Protein AF-A0A2A7MJE8-F1 (afdb_monomer_lite)

Organism: NCBI:txid137838

Secondary structure (DSSP, 8-state):
-EEEEEEE-TTS--EEEEEEEHHHHHHHHHHTTT-SSEEEEES---HHHHHHHHTTSS-EEE-SSHHHHHS--

Radius of gyration: 11.24 Å; chains: 1; bounding box: 27×22×24 Å

pLDDT: mean 80.18, std 8.05, range [60.34, 90.25]

Structure (mmCIF, N/CA/C/O backbone):
data_AF-A0A2A7MJE8-F1
#
_entry.id   AF-A0A2A7MJE8-F1
#
loop_
_atom_site.group_PDB
_atom_site.id
_a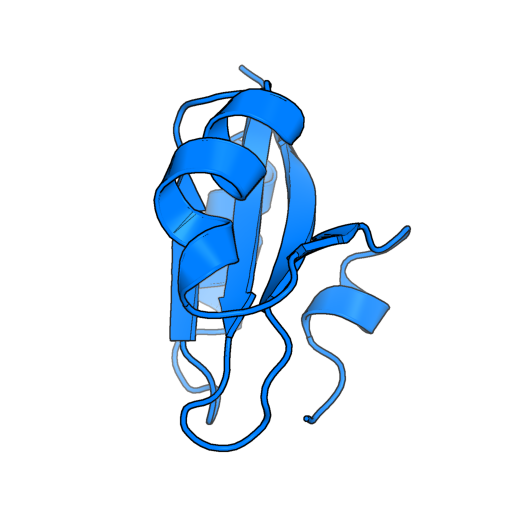tom_site.type_symbol
_atom_site.label_atom_id
_atom_site.label_alt_id
_atom_site.label_comp_id
_atom_site.label_asym_id
_atom_site.label_entity_id
_atom_site.label_seq_id
_atom_site.pdbx_PDB_ins_code
_atom_site.Cartn_x
_atom_site.Cartn_y
_atom_site.Cartn_z
_atom_site.occupancy
_atom_site.B_iso_or_equiv
_atom_site.auth_seq_id
_atom_site.auth_comp_id
_atom_site.auth_asym_id
_atom_site.auth_atom_id
_atom_site.pdbx_PDB_model_num
ATOM 1 N N . MET A 1 1 ? 4.700 10.783 11.409 1.00 70.81 1 MET A N 1
ATOM 2 C CA . MET A 1 1 ? 5.856 10.001 10.907 1.00 70.81 1 MET A CA 1
ATOM 3 C C . MET A 1 1 ? 5.373 9.372 9.628 1.00 70.81 1 MET A C 1
ATOM 5 O O . MET A 1 1 ? 4.413 8.605 9.673 1.00 70.81 1 MET A O 1
ATOM 9 N N . THR A 1 2 ? 5.956 9.784 8.514 1.00 79.06 2 THR A N 1
ATOM 10 C CA . THR A 1 2 ? 5.560 9.325 7.189 1.00 79.06 2 THR A CA 1
ATOM 11 C C . THR A 1 2 ? 6.115 7.930 6.928 1.00 79.06 2 THR A C 1
ATOM 13 O O . THR A 1 2 ? 7.201 7.569 7.387 1.00 79.06 2 THR A O 1
ATOM 16 N N . MET A 1 3 ? 5.318 7.114 6.254 1.00 85.00 3 MET A N 1
ATOM 17 C CA . MET A 1 3 ? 5.611 5.730 5.909 1.00 85.00 3 MET A CA 1
ATOM 18 C C . MET A 1 3 ? 5.151 5.474 4.481 1.00 85.00 3 MET A C 1
ATOM 20 O O . MET A 1 3 ? 4.199 6.086 3.996 1.00 85.00 3 MET A O 1
ATOM 24 N N . LEU A 1 4 ? 5.807 4.532 3.817 1.00 85.44 4 LEU A N 1
ATOM 25 C CA . LEU A 1 4 ? 5.385 4.076 2.502 1.00 85.44 4 LEU A CA 1
ATOM 26 C C . LEU A 1 4 ? 4.438 2.889 2.674 1.00 85.44 4 LEU A C 1
ATOM 28 O O . LEU A 1 4 ? 4.809 1.863 3.243 1.00 85.44 4 LEU A O 1
ATOM 32 N N . LEU A 1 5 ? 3.212 3.022 2.181 1.00 88.50 5 LEU A N 1
ATOM 33 C CA . LEU A 1 5 ? 2.264 1.924 2.063 1.00 88.50 5 LEU A CA 1
ATOM 34 C C . LEU A 1 5 ? 2.373 1.358 0.648 1.00 88.50 5 LEU A C 1
ATOM 36 O O . LEU A 1 5 ? 2.271 2.106 -0.325 1.00 88.50 5 LEU A O 1
ATOM 40 N N . TYR A 1 6 ? 2.574 0.049 0.529 1.00 88.00 6 TYR A N 1
ATOM 41 C CA . TYR A 1 6 ? 2.638 -0.631 -0.758 1.00 88.00 6 TYR A CA 1
ATOM 42 C C . TYR A 1 6 ? 1.505 -1.636 -0.929 1.00 88.00 6 TYR A C 1
ATOM 44 O O . TYR A 1 6 ? 1.097 -2.303 0.023 1.00 88.00 6 TYR A O 1
ATOM 52 N N . ALA A 1 7 ? 1.047 -1.764 -2.170 1.00 88.50 7 ALA A N 1
ATOM 53 C CA . ALA A 1 7 ? 0.146 -2.800 -2.640 1.00 88.50 7 ALA A CA 1
ATOM 54 C C . ALA A 1 7 ? 0.844 -3.606 -3.743 1.00 88.50 7 ALA A C 1
ATOM 56 O O . ALA A 1 7 ? 1.428 -3.040 -4.671 1.00 88.50 7 ALA A O 1
ATOM 57 N N . ARG A 1 8 ? 0.791 -4.935 -3.647 1.00 83.88 8 ARG A N 1
ATOM 58 C CA . ARG A 1 8 ? 1.398 -5.852 -4.619 1.00 83.88 8 ARG A CA 1
ATOM 59 C C . ARG A 1 8 ? 0.524 -7.081 -4.812 1.00 83.88 8 ARG A C 1
ATOM 61 O O . ARG A 1 8 ? 0.141 -7.719 -3.837 1.00 83.88 8 ARG A O 1
ATOM 68 N N . LYS A 1 9 ? 0.304 -7.503 -6.055 1.00 82.50 9 LYS A N 1
ATOM 69 C CA . LYS A 1 9 ? -0.291 -8.813 -6.362 1.00 82.50 9 LYS A CA 1
ATOM 70 C C . LYS A 1 9 ? 0.747 -9.717 -7.021 1.00 82.50 9 LYS A C 1
ATOM 72 O O . LYS A 1 9 ? 1.475 -9.300 -7.922 1.00 82.50 9 LYS A O 1
ATOM 77 N N . ARG A 1 10 ? 0.861 -10.960 -6.542 1.00 73.38 10 ARG A N 1
ATOM 78 C CA . ARG A 1 10 ? 1.766 -11.953 -7.145 1.00 73.38 10 ARG A CA 1
ATOM 79 C C . ARG A 1 10 ? 1.326 -12.215 -8.590 1.00 73.38 10 ARG A C 1
ATOM 81 O O . ARG A 1 10 ? 0.145 -12.420 -8.836 1.00 73.38 10 ARG A O 1
ATOM 88 N N . GLY A 1 11 ? 2.279 -12.193 -9.521 1.00 71.56 11 GLY A N 1
ATOM 89 C CA . GLY A 1 11 ? 2.040 -12.453 -10.947 1.00 71.56 11 GLY A CA 1
ATOM 90 C C . GLY A 1 11 ? 1.732 -11.227 -11.818 1.00 71.56 11 GLY A C 1
ATOM 91 O O . GLY A 1 11 ? 1.779 -11.362 -13.032 1.00 71.56 11 GLY A O 1
ATOM 92 N N . LEU A 1 12 ? 1.484 -10.039 -11.243 1.00 68.69 12 LEU A N 1
ATOM 93 C CA . LEU A 1 12 ? 1.080 -8.835 -12.002 1.00 68.69 12 LEU A CA 1
ATOM 94 C C . LEU A 1 12 ? 2.176 -7.768 -12.164 1.00 68.69 12 LEU A C 1
ATOM 96 O O . LEU A 1 12 ? 1.919 -6.679 -12.658 1.00 68.69 12 LEU A O 1
ATOM 100 N N . GLY A 1 13 ? 3.418 -8.094 -11.802 1.00 68.75 13 GLY A N 1
ATOM 101 C CA . GLY A 1 13 ? 4.614 -7.339 -12.196 1.00 68.75 13 GLY A CA 1
ATOM 102 C C . GLY A 1 13 ? 4.808 -5.951 -11.572 1.00 68.75 13 GLY A C 1
ATOM 103 O O . GLY A 1 13 ? 5.946 -5.513 -11.504 1.00 68.75 13 GLY A O 1
ATOM 104 N N . GLU A 1 14 ? 3.780 -5.269 -11.064 1.00 78.75 14 GLU A N 1
ATOM 105 C CA . GLU A 1 14 ? 3.913 -3.929 -10.472 1.00 78.75 14 GLU A CA 1
ATOM 106 C C . GLU A 1 14 ? 3.671 -3.912 -8.953 1.00 78.75 14 GLU A C 1
ATOM 108 O O . GLU A 1 14 ? 2.808 -4.614 -8.418 1.00 78.75 14 GLU A O 1
ATOM 113 N N . THR A 1 15 ? 4.443 -3.083 -8.246 1.00 85.88 15 THR A N 1
ATOM 114 C CA . THR A 1 15 ? 4.210 -2.745 -6.834 1.00 85.88 15 THR A CA 1
ATOM 115 C C . THR A 1 15 ? 3.803 -1.283 -6.753 1.00 85.88 15 THR A C 1
ATOM 117 O O . THR A 1 15 ? 4.604 -0.397 -7.045 1.00 85.88 15 THR A O 1
ATOM 120 N N . ARG A 1 16 ? 2.559 -1.006 -6.362 1.00 88.38 16 ARG A N 1
ATOM 121 C CA . ARG A 1 16 ? 2.064 0.367 -6.209 1.00 88.38 16 ARG A CA 1
ATOM 122 C C . ARG A 1 16 ? 2.421 0.879 -4.828 1.00 88.38 16 ARG A C 1
ATOM 124 O O . ARG A 1 16 ? 2.256 0.144 -3.858 1.00 88.38 16 ARG A O 1
ATOM 131 N N . VAL A 1 17 ? 2.901 2.115 -4.729 1.00 88.81 17 VAL A N 1
ATOM 132 C CA . VAL A 1 17 ? 3.332 2.705 -3.456 1.00 88.81 17 VAL A CA 1
ATOM 133 C C . VAL A 1 17 ? 2.828 4.125 -3.300 1.00 88.81 17 VAL A C 1
ATOM 135 O O . VAL A 1 17 ? 2.880 4.922 -4.234 1.00 88.81 17 VAL A O 1
ATOM 138 N N . ILE A 1 18 ? 2.388 4.442 -2.088 1.00 89.31 18 ILE A N 1
ATOM 139 C CA . ILE A 1 18 ? 1.990 5.780 -1.668 1.00 89.31 18 ILE A CA 1
ATOM 140 C C . ILE A 1 18 ? 2.698 6.143 -0.365 1.00 89.31 18 ILE A C 1
ATOM 142 O O . ILE A 1 18 ? 2.939 5.285 0.484 1.00 89.31 18 ILE A O 1
ATOM 146 N N . GLU A 1 19 ? 3.039 7.416 -0.211 1.00 89.19 19 GLU A N 1
ATOM 147 C CA . GLU A 1 19 ? 3.557 7.955 1.044 1.00 89.19 19 GLU A CA 1
ATOM 148 C C . GLU A 1 19 ? 2.402 8.547 1.847 1.00 89.19 19 GLU A C 1
ATOM 150 O O . GLU A 1 19 ? 1.637 9.353 1.323 1.00 89.19 19 GLU A O 1
ATOM 155 N N . LEU A 1 20 ? 2.256 8.112 3.096 1.00 87.75 20 LEU A N 1
ATOM 156 C CA . LEU A 1 20 ? 1.168 8.512 3.983 1.00 87.75 20 LEU A CA 1
ATOM 157 C C . LEU A 1 20 ? 1.668 8.632 5.420 1.00 87.75 20 LEU A C 1
ATOM 159 O O . LEU A 1 20 ? 2.707 8.079 5.791 1.00 87.75 20 LEU A O 1
ATOM 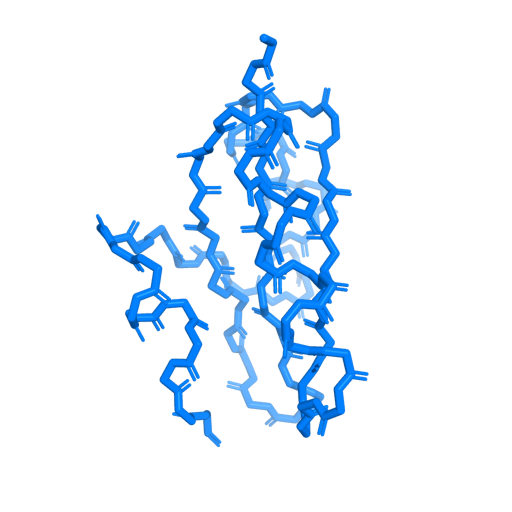163 N N . ASP A 1 21 ? 0.887 9.290 6.270 1.00 89.00 21 ASP A N 1
ATOM 164 C CA . ASP A 1 21 ? 1.096 9.207 7.709 1.00 89.00 21 ASP A CA 1
ATOM 165 C C . ASP A 1 21 ? 0.819 7.796 8.235 1.00 89.00 21 ASP A C 1
ATOM 167 O O . ASP A 1 21 ? -0.105 7.101 7.804 1.00 89.00 21 ASP A O 1
ATOM 171 N N . SER A 1 22 ? 1.586 7.387 9.246 1.00 84.81 22 SER A N 1
ATOM 172 C CA . SER A 1 22 ? 1.458 6.067 9.871 1.00 84.81 22 SER A CA 1
ATOM 173 C C . SER A 1 22 ? 0.031 5.745 10.335 1.00 84.81 22 SER A C 1
ATOM 175 O O . SER A 1 22 ? -0.433 4.615 10.184 1.00 84.81 22 SER A O 1
ATOM 177 N N . LYS A 1 23 ? -0.707 6.737 10.853 1.00 88.31 23 LYS A N 1
ATOM 178 C CA . LYS A 1 23 ? -2.112 6.571 11.264 1.00 88.31 23 LYS A CA 1
ATOM 179 C C . LYS A 1 23 ? -3.021 6.225 10.082 1.00 88.31 23 LYS A C 1
ATOM 181 O O . LYS A 1 23 ? -3.877 5.350 10.215 1.00 88.31 23 LYS A O 1
ATOM 186 N N . GLU A 1 24 ? -2.834 6.889 8.945 1.00 87.62 24 GLU A N 1
ATOM 187 C CA . GLU A 1 24 ? -3.617 6.631 7.736 1.00 87.62 24 GLU A CA 1
ATOM 188 C C . GLU A 1 24 ? -3.261 5.285 7.115 1.00 87.62 24 GLU A C 1
ATOM 190 O O . GLU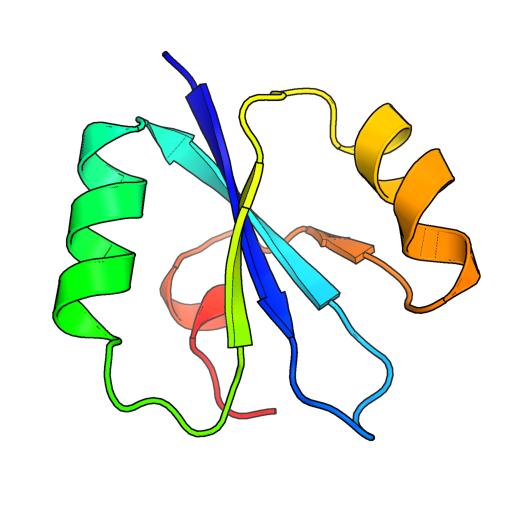 A 1 24 ? -4.157 4.499 6.811 1.00 87.62 24 GLU A O 1
ATOM 195 N N . ALA A 1 25 ? -1.970 4.962 7.025 1.00 86.56 25 ALA A N 1
ATOM 196 C CA . ALA A 1 25 ? -1.511 3.677 6.511 1.00 86.56 25 ALA A CA 1
ATOM 197 C C . ALA A 1 25 ? -2.106 2.500 7.307 1.00 86.56 25 ALA A C 1
ATOM 199 O O . ALA A 1 25 ? -2.655 1.561 6.725 1.00 86.56 25 ALA A O 1
ATOM 200 N N . ILE A 1 26 ? -2.104 2.586 8.644 1.00 87.62 26 ILE A N 1
ATOM 201 C CA . ILE A 1 26 ? -2.720 1.576 9.519 1.00 87.62 26 ILE A CA 1
ATOM 202 C C . ILE A 1 26 ? -4.233 1.489 9.288 1.00 87.62 26 ILE A C 1
ATOM 204 O O . ILE A 1 26 ? -4.786 0.386 9.252 1.00 87.62 26 ILE A O 1
ATOM 208 N N . LYS A 1 27 ? -4.920 2.629 9.146 1.00 90.25 27 LYS A N 1
ATOM 209 C CA . LYS A 1 27 ? -6.364 2.666 8.876 1.00 90.25 27 LYS A CA 1
ATOM 210 C C . LYS A 1 27 ? -6.688 1.948 7.565 1.00 90.25 27 LYS A C 1
ATOM 212 O O . LYS A 1 27 ? -7.555 1.075 7.562 1.00 90.25 27 LYS A O 1
ATOM 217 N N . ILE A 1 28 ? -5.949 2.244 6.497 1.00 88.19 28 ILE A N 1
ATOM 218 C CA . ILE A 1 28 ? -6.128 1.626 5.178 1.00 88.19 28 ILE A CA 1
ATOM 219 C C . ILE A 1 28 ? -5.866 0.122 5.248 1.00 88.19 28 ILE A C 1
ATOM 221 O O . ILE A 1 28 ? -6.691 -0.651 4.768 1.00 88.19 28 ILE A O 1
ATOM 225 N N . MET A 1 29 ? -4.788 -0.319 5.904 1.00 86.44 29 MET A N 1
ATOM 226 C CA . MET A 1 29 ? -4.509 -1.750 6.080 1.00 86.44 29 MET A CA 1
ATOM 227 C C . MET A 1 29 ? -5.618 -2.483 6.840 1.00 86.44 29 MET A C 1
ATOM 229 O O . MET A 1 29 ? -5.971 -3.607 6.488 1.00 86.44 29 MET A O 1
ATOM 233 N N . LYS A 1 30 ? -6.182 -1.863 7.884 1.00 87.06 30 LYS A N 1
ATOM 234 C CA . LYS A 1 30 ? -7.295 -2.451 8.645 1.00 87.06 30 LYS A CA 1
ATOM 235 C C . LYS A 1 30 ? -8.566 -2.555 7.806 1.00 87.06 30 LYS A C 1
ATOM 237 O O . LYS A 1 30 ? -9.253 -3.569 7.894 1.00 87.06 30 LYS A O 1
ATOM 242 N N . GLN A 1 31 ? -8.864 -1.534 7.006 1.00 87.31 31 GLN A N 1
ATOM 243 C CA . GLN A 1 31 ? -10.034 -1.508 6.124 1.00 87.31 31 GLN A CA 1
ATOM 244 C C . GLN A 1 31 ? -9.916 -2.511 4.969 1.00 87.31 31 GLN A C 1
ATOM 246 O O . GLN A 1 31 ? -10.909 -3.107 4.570 1.00 87.31 31 GLN A O 1
ATOM 251 N N . ASN A 1 32 ? -8.696 -2.758 4.493 1.00 84.38 32 ASN A N 1
ATOM 252 C CA . ASN A 1 32 ? -8.407 -3.567 3.308 1.00 84.38 32 ASN A CA 1
ATOM 253 C C . ASN A 1 32 ? -7.773 -4.925 3.661 1.00 84.38 32 ASN A C 1
ATOM 255 O O . ASN A 1 32 ? -6.980 -5.491 2.915 1.00 84.38 32 ASN A O 1
ATOM 259 N N . ARG A 1 33 ? -8.122 -5.479 4.829 1.00 74.38 33 ARG A N 1
ATOM 260 C CA . ARG A 1 33 ? -7.511 -6.709 5.366 1.00 74.38 33 ARG A CA 1
ATOM 261 C C . ARG A 1 33 ? -7.866 -7.984 4.582 1.00 74.38 33 ARG A C 1
ATOM 263 O O . ARG A 1 33 ? -7.223 -9.007 4.790 1.00 74.38 33 ARG A O 1
ATOM 270 N N . LYS A 1 34 ? -8.899 -7.936 3.732 1.00 77.81 34 LYS A N 1
ATOM 271 C CA . LYS A 1 34 ? -9.419 -9.063 2.930 1.00 77.81 34 LYS A CA 1
ATOM 272 C C . LY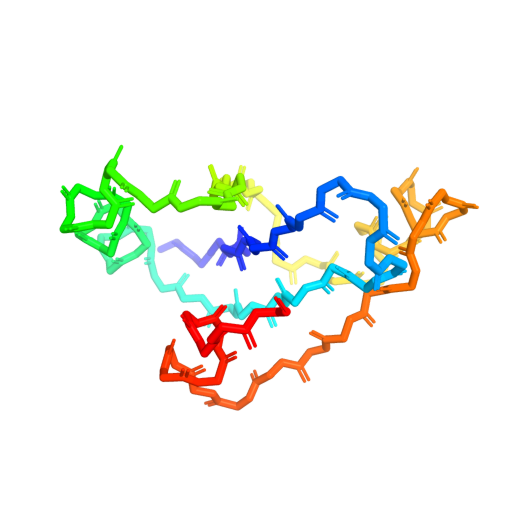S A 1 34 ? -9.214 -8.879 1.417 1.00 77.81 34 LYS A C 1
ATOM 274 O O . LYS A 1 34 ? -9.965 -9.445 0.635 1.00 77.81 34 LYS A O 1
ATOM 279 N N . CYS A 1 35 ? -8.257 -8.056 1.000 1.00 79.38 35 CYS A N 1
ATOM 280 C CA . CYS A 1 35 ? -7.994 -7.830 -0.420 1.00 79.38 35 CYS A CA 1
ATOM 281 C C . CYS A 1 35 ? -7.231 -8.998 -1.064 1.00 79.38 35 CYS A C 1
ATOM 283 O O . CYS A 1 35 ? -6.393 -9.627 -0.422 1.00 79.38 35 CYS A O 1
ATOM 285 N N . ASP A 1 36 ? -7.447 -9.220 -2.363 1.00 82.69 36 ASP A N 1
ATOM 286 C CA . ASP A 1 36 ? -6.732 -10.208 -3.195 1.00 82.69 36 ASP A CA 1
ATOM 287 C C . ASP A 1 36 ? -5.260 -9.853 -3.486 1.00 82.69 36 ASP A C 1
ATOM 289 O O . ASP A 1 36 ? -4.590 -10.484 -4.307 1.00 82.69 36 ASP A O 1
ATOM 293 N N . PHE A 1 37 ? -4.742 -8.809 -2.847 1.00 84.31 37 PHE A N 1
ATOM 294 C CA . PHE A 1 37 ? -3.380 -8.329 -3.005 1.00 84.31 37 PHE A CA 1
ATOM 295 C C . PHE A 1 37 ? -2.729 -8.117 -1.641 1.00 84.31 37 PHE A C 1
ATOM 297 O O . PHE A 1 37 ? -3.379 -7.880 -0.624 1.00 84.31 37 PHE A O 1
ATOM 304 N N . GLN A 1 38 ? -1.407 -8.203 -1.625 1.00 83.44 38 GLN A N 1
ATOM 305 C CA . GLN A 1 38 ? -0.596 -7.972 -0.448 1.00 83.44 38 GLN A CA 1
ATOM 306 C C . GLN A 1 38 ? -0.505 -6.472 -0.173 1.00 83.44 38 GLN A C 1
ATOM 308 O O . GLN A 1 38 ? -0.048 -5.709 -1.023 1.00 83.44 38 GLN A O 1
ATOM 313 N N . LEU A 1 39 ? -0.899 -6.074 1.034 1.00 87.44 39 LEU A N 1
ATOM 314 C CA . LEU A 1 39 ? -0.678 -4.738 1.577 1.00 87.44 39 LEU A CA 1
ATOM 315 C C . LEU A 1 39 ? 0.396 -4.794 2.659 1.00 87.44 39 LEU A C 1
ATOM 317 O O . LEU A 1 39 ? 0.348 -5.651 3.543 1.00 87.44 39 LEU A O 1
ATOM 321 N N . GLY A 1 40 ? 1.339 -3.858 2.621 1.00 85.69 40 GLY A N 1
ATOM 322 C CA . GLY A 1 40 ? 2.367 -3.740 3.647 1.00 85.69 40 GLY A CA 1
ATOM 323 C C . GLY A 1 40 ? 2.860 -2.312 3.824 1.00 85.69 40 GLY A C 1
ATOM 324 O O . GLY A 1 40 ? 2.703 -1.466 2.949 1.00 85.69 40 GLY A O 1
ATOM 325 N N . MET A 1 41 ? 3.460 -2.050 4.982 1.00 86.06 41 MET A N 1
ATOM 326 C CA . MET A 1 41 ? 4.060 -0.760 5.314 1.00 86.06 41 MET A CA 1
ATOM 327 C C . MET A 1 41 ? 5.574 -0.890 5.355 1.00 86.06 41 MET A C 1
ATOM 329 O O . MET A 1 41 ? 6.112 -1.887 5.837 1.00 86.06 41 MET A O 1
ATOM 333 N N . ILE A 1 42 ? 6.251 0.151 4.898 1.00 84.19 42 ILE A N 1
ATOM 334 C CA . ILE A 1 42 ? 7.688 0.316 5.014 1.00 84.19 42 ILE A CA 1
ATOM 335 C C . ILE A 1 42 ? 7.927 1.569 5.850 1.00 84.19 42 ILE A C 1
ATOM 337 O O . ILE A 1 42 ? 7.482 2.662 5.502 1.00 84.19 42 ILE A O 1
ATOM 341 N N . GLY A 1 43 ? 8.654 1.407 6.956 1.00 78.19 43 GLY A N 1
ATOM 342 C CA . GLY A 1 43 ? 9.014 2.490 7.878 1.00 78.19 43 GLY A CA 1
ATOM 343 C C . GLY A 1 43 ? 10.064 3.464 7.333 1.00 78.19 43 GLY A C 1
ATOM 344 O O . GLY A 1 43 ? 10.774 4.088 8.110 1.00 78.19 43 GLY A O 1
ATOM 345 N N . SER A 1 44 ? 10.202 3.560 6.012 1.00 73.19 44 SER A N 1
ATOM 346 C CA . SER A 1 44 ? 11.090 4.494 5.329 1.00 73.19 44 SER A CA 1
ATOM 347 C C . SER A 1 44 ? 10.249 5.432 4.478 1.00 73.19 44 SER A C 1
ATOM 349 O O . SER A 1 44 ? 9.249 5.012 3.905 1.00 73.19 44 SER A O 1
ATOM 351 N N . THR A 1 45 ? 10.675 6.684 4.378 1.00 69.06 45 THR A N 1
ATOM 352 C CA . THR A 1 45 ? 10.110 7.697 3.477 1.00 69.06 45 THR A CA 1
ATOM 353 C C . THR A 1 45 ? 10.820 7.718 2.125 1.00 69.06 45 THR A C 1
ATOM 355 O O . THR A 1 45 ? 10.384 8.379 1.189 1.00 69.06 45 THR A O 1
ATOM 358 N N . ASN A 1 46 ? 11.933 6.992 1.984 1.00 77.44 46 ASN A N 1
ATOM 359 C CA . ASN A 1 46 ? 12.754 7.074 0.787 1.00 77.44 46 ASN A CA 1
ATOM 360 C C . ASN A 1 46 ? 12.361 6.004 -0.238 1.00 77.44 46 ASN A C 1
ATOM 362 O O . ASN A 1 46 ? 12.883 4.885 -0.234 1.00 77.44 46 ASN A O 1
ATOM 366 N N . LEU A 1 47 ? 11.467 6.377 -1.158 1.00 73.44 47 LEU A N 1
ATOM 367 C CA . LEU A 1 47 ? 11.042 5.508 -2.254 1.00 73.44 47 LEU A CA 1
ATOM 368 C C . LEU A 1 47 ? 12.219 5.040 -3.122 1.00 73.44 47 LEU A C 1
ATOM 370 O O . LEU A 1 47 ? 12.184 3.905 -3.578 1.00 73.44 47 LEU A O 1
ATOM 374 N N . GLN A 1 48 ? 13.269 5.847 -3.329 1.00 72.19 48 GLN A N 1
ATOM 375 C CA . GLN A 1 48 ? 14.438 5.407 -4.106 1.00 72.19 48 GLN A CA 1
ATOM 376 C C . GLN A 1 48 ? 15.184 4.272 -3.408 1.00 72.19 48 GLN A C 1
ATOM 378 O O . GLN A 1 48 ? 15.568 3.303 -4.058 1.00 72.19 48 GLN A O 1
ATOM 383 N N . SER A 1 49 ? 15.367 4.356 -2.089 1.00 72.56 49 SER A N 1
ATOM 384 C CA . SER A 1 49 ? 15.995 3.279 -1.318 1.00 72.56 49 SER A CA 1
ATOM 385 C C . SER A 1 49 ? 15.151 2.008 -1.360 1.00 72.56 49 SER A C 1
ATOM 387 O O . SER A 1 49 ? 15.682 0.923 -1.580 1.00 72.56 49 SER A O 1
ATOM 389 N N . VAL A 1 50 ? 13.831 2.141 -1.217 1.00 73.12 50 VAL A N 1
ATOM 390 C CA . VAL A 1 50 ? 12.897 1.012 -1.310 1.00 73.12 50 VAL A CA 1
ATOM 391 C C . VAL A 1 50 ? 12.908 0.401 -2.710 1.00 73.12 50 VAL A C 1
ATOM 393 O O . VAL A 1 50 ? 13.053 -0.809 -2.842 1.00 73.12 50 VAL A O 1
ATOM 396 N N . ALA A 1 51 ? 12.816 1.218 -3.756 1.00 72.94 51 ALA A N 1
ATOM 397 C CA . ALA A 1 51 ? 12.855 0.766 -5.141 1.00 72.94 51 ALA A CA 1
ATOM 398 C C . ALA A 1 51 ? 14.205 0.134 -5.500 1.00 72.94 51 ALA A C 1
ATOM 400 O O . ALA A 1 51 ? 14.250 -0.792 -6.295 1.00 72.94 51 ALA A O 1
ATOM 401 N N . ARG A 1 52 ? 15.310 0.566 -4.889 1.00 72.44 52 ARG A N 1
ATOM 402 C CA . ARG A 1 52 ? 16.618 -0.062 -5.098 1.00 72.44 52 ARG A CA 1
ATOM 403 C C . ARG A 1 52 ? 16.725 -1.435 -4.434 1.00 72.44 52 ARG A C 1
ATOM 405 O O . ARG A 1 52 ? 17.307 -2.334 -5.019 1.00 72.44 52 ARG A O 1
ATOM 412 N N . VAL A 1 53 ? 16.176 -1.592 -3.229 1.00 67.75 53 VAL A N 1
ATOM 413 C CA . VAL A 1 53 ? 16.253 -2.849 -2.459 1.00 67.75 53 VAL A CA 1
ATOM 414 C C . VAL A 1 53 ? 15.228 -3.875 -2.939 1.00 67.75 53 VAL A C 1
ATOM 416 O O . VAL A 1 53 ? 15.521 -5.062 -3.016 1.00 67.75 53 VAL A O 1
ATOM 419 N N . TYR A 1 54 ? 14.016 -3.427 -3.255 1.00 66.12 54 TYR A N 1
ATOM 420 C CA . TYR A 1 54 ? 12.897 -4.304 -3.590 1.00 66.12 54 TYR A CA 1
ATOM 421 C C . TYR A 1 54 ? 12.531 -4.271 -5.079 1.00 66.12 54 TYR A C 1
ATOM 423 O O . TYR A 1 54 ? 11.854 -5.183 -5.556 1.00 66.12 54 TYR A O 1
ATOM 431 N N . GLY A 1 55 ? 12.920 -3.224 -5.815 1.00 60.81 55 GLY A N 1
ATOM 432 C CA . GLY A 1 55 ? 12.485 -3.000 -7.198 1.00 60.81 55 GLY A CA 1
ATOM 433 C C . GLY A 1 55 ? 13.186 -3.863 -8.233 1.00 60.81 55 GLY A C 1
ATOM 434 O O . GLY A 1 55 ? 12.663 -4.007 -9.3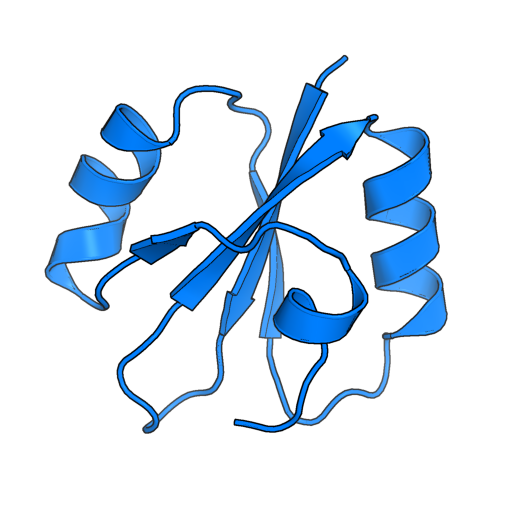34 1.00 60.81 55 GLY A O 1
ATOM 435 N N . GLU A 1 56 ? 14.285 -4.520 -7.857 1.00 60.34 56 GLU A N 1
ATOM 436 C CA . GLU A 1 56 ? 14.928 -5.566 -8.660 1.00 60.34 56 GLU A CA 1
ATOM 437 C C . GLU A 1 56 ? 13.960 -6.726 -8.975 1.00 60.34 56 GLU A C 1
ATOM 439 O O . GLU A 1 56 ? 14.065 -7.363 -10.018 1.00 60.34 56 GLU A O 1
ATOM 444 N N . PHE A 1 57 ? 12.951 -6.946 -8.119 1.00 60.91 57 PHE A N 1
ATOM 445 C CA . PHE A 1 57 ? 11.990 -8.047 -8.248 1.00 60.91 57 PHE A CA 1
ATOM 446 C C . PHE A 1 57 ? 10.580 -7.614 -8.689 1.00 60.91 57 PHE A C 1
ATOM 448 O O . PHE A 1 57 ? 9.744 -8.477 -8.972 1.00 60.91 57 PHE A O 1
ATOM 455 N N . ALA A 1 58 ? 10.280 -6.309 -8.697 1.00 65.31 58 ALA A N 1
ATOM 456 C CA . ALA A 1 58 ? 9.037 -5.732 -9.224 1.00 65.31 58 ALA A CA 1
ATOM 457 C C . ALA A 1 58 ? 9.147 -4.194 -9.330 1.00 65.31 58 ALA A C 1
ATOM 459 O O . ALA A 1 58 ? 9.376 -3.556 -8.300 1.00 65.31 58 ALA A O 1
ATOM 460 N N . PRO A 1 59 ? 8.927 -3.559 -10.499 1.00 76.25 59 PRO A N 1
ATOM 461 C CA . PRO A 1 59 ? 8.914 -2.103 -10.621 1.00 76.25 59 PRO A CA 1
ATOM 462 C C . PRO A 1 59 ? 7.949 -1.433 -9.632 1.00 76.25 59 PRO A C 1
ATOM 464 O O . PRO A 1 59 ? 6.766 -1.775 -9.535 1.00 76.25 59 PRO A O 1
ATOM 467 N N . PHE A 1 60 ? 8.482 -0.452 -8.902 1.00 78.31 60 PHE A N 1
ATOM 468 C CA . PHE A 1 60 ? 7.732 0.382 -7.971 1.00 78.31 60 PHE A CA 1
ATOM 469 C C . PHE A 1 60 ? 7.061 1.528 -8.724 1.00 78.31 60 PHE A C 1
ATOM 471 O O . PHE A 1 60 ? 7.735 2.372 -9.312 1.00 78.31 60 PHE A O 1
ATOM 478 N N . LYS A 1 61 ? 5.731 1.588 -8.670 1.00 83.62 61 LYS A N 1
ATOM 479 C CA . LYS A 1 61 ? 4.933 2.668 -9.245 1.00 83.62 61 LYS A CA 1
ATOM 480 C C . LYS A 1 61 ? 4.401 3.552 -8.128 1.00 83.62 61 LYS A C 1
ATOM 482 O O . LYS A 1 61 ? 3.558 3.126 -7.339 1.00 83.62 61 LYS A O 1
ATOM 487 N N . LYS A 1 62 ? 4.894 4.789 -8.052 1.00 84.94 62 LYS A N 1
ATOM 488 C CA . LYS A 1 62 ? 4.321 5.785 -7.143 1.00 84.94 62 LYS A CA 1
ATOM 489 C C . LYS A 1 62 ? 2.930 6.158 -7.652 1.00 84.94 62 LYS A C 1
ATOM 491 O O . LYS A 1 62 ? 2.792 6.521 -8.817 1.00 84.94 62 LYS A O 1
ATOM 496 N N . VAL A 1 63 ? 1.928 6.055 -6.791 1.00 87.44 63 VAL A N 1
ATOM 497 C CA . VAL A 1 63 ? 0.552 6.467 -7.092 1.00 87.44 63 VAL A CA 1
ATOM 498 C C . VAL A 1 63 ? 0.212 7.753 -6.349 1.00 87.44 63 VA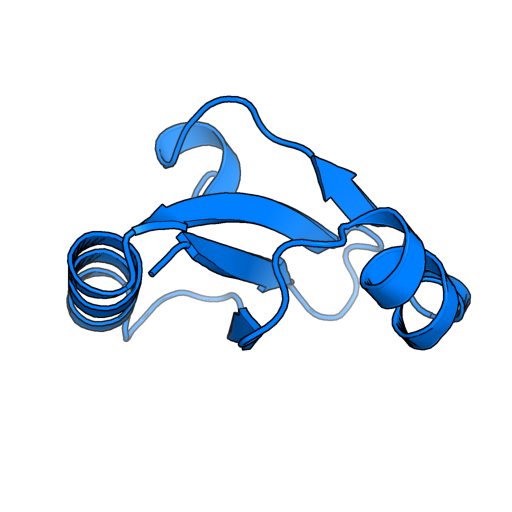L A C 1
ATOM 500 O O . VAL A 1 63 ? 0.801 8.045 -5.304 1.00 87.44 63 VAL A O 1
ATOM 503 N N . ALA A 1 64 ? -0.717 8.538 -6.893 1.00 85.06 64 ALA A N 1
ATOM 504 C CA . ALA A 1 64 ? -1.080 9.834 -6.325 1.00 85.06 64 ALA A CA 1
ATOM 505 C C . ALA A 1 64 ? -2.168 9.725 -5.246 1.00 85.06 64 ALA A C 1
ATOM 507 O O . ALA A 1 64 ? -2.397 10.675 -4.499 1.00 85.06 64 ALA A O 1
ATOM 508 N N . SER A 1 65 ? -2.869 8.591 -5.164 1.00 86.00 65 SER A N 1
ATOM 509 C CA . SER A 1 65 ? -4.034 8.440 -4.289 1.00 86.00 65 SER A CA 1
ATOM 510 C C . SER A 1 65 ? -4.204 7.012 -3.781 1.00 86.00 65 SER A C 1
ATOM 512 O O . SER A 1 65 ? -3.793 6.041 -4.418 1.00 86.00 65 SER A O 1
ATOM 514 N N . VAL A 1 66 ? -4.857 6.881 -2.624 1.00 84.75 66 VAL A N 1
ATOM 515 C CA . VAL A 1 66 ? -5.194 5.582 -2.019 1.00 84.75 66 VAL A CA 1
ATOM 516 C C . VAL A 1 66 ? -6.093 4.759 -2.946 1.00 84.75 66 VAL A C 1
ATOM 518 O O . VAL A 1 66 ? -5.962 3.543 -3.014 1.00 84.75 66 VAL A O 1
ATOM 521 N N . GLU A 1 67 ? -6.966 5.411 -3.711 1.00 84.88 67 GLU A N 1
ATOM 522 C CA . GLU A 1 67 ? -7.826 4.745 -4.694 1.00 84.88 67 GLU A CA 1
ATOM 523 C C . GLU A 1 67 ? -7.015 4.035 -5.782 1.00 84.88 67 GLU A C 1
ATOM 525 O O . GLU A 1 67 ? -7.298 2.887 -6.106 1.00 84.88 67 GLU A O 1
ATOM 530 N N . GLU A 1 68 ? -5.957 4.663 -6.301 1.00 83.56 68 GLU A N 1
ATOM 531 C CA . GLU A 1 68 ? -5.050 4.029 -7.265 1.00 83.56 68 GLU A CA 1
ATOM 532 C C . GLU A 1 68 ? -4.245 2.885 -6.640 1.00 83.56 68 GLU A C 1
ATOM 534 O O . GLU A 1 68 ? -3.992 1.864 -7.288 1.00 83.56 68 GLU A O 1
ATOM 539 N N . LEU A 1 69 ? -3.865 3.041 -5.367 1.00 85.00 69 LEU A N 1
ATOM 540 C CA . LEU A 1 69 ? -3.171 2.007 -4.605 1.00 85.00 69 LEU A CA 1
ATOM 541 C C . LEU A 1 69 ? -4.029 0.740 -4.480 1.00 85.00 69 LEU A C 1
ATOM 543 O O . LEU A 1 69 ? -3.516 -0.365 -4.636 1.00 85.00 69 LEU A O 1
ATOM 547 N N . LEU A 1 70 ? -5.322 0.912 -4.198 1.00 83.44 70 LEU A N 1
ATOM 548 C CA . LEU A 1 70 ? -6.274 -0.173 -3.951 1.00 83.44 70 LEU A CA 1
ATOM 549 C C . LEU A 1 70 ? -7.009 -0.641 -5.210 1.00 83.44 70 LEU A C 1
ATOM 551 O O . LEU A 1 70 ? -7.745 -1.628 -5.153 1.00 83.44 70 LEU A O 1
ATOM 555 N N . LYS A 1 71 ? -6.836 0.054 -6.339 1.00 81.75 71 LYS A N 1
ATOM 556 C CA . LYS A 1 71 ? -7.457 -0.321 -7.608 1.00 81.75 71 LYS A CA 1
ATOM 557 C C . LYS A 1 71 ? -7.068 -1.768 -7.942 1.00 81.75 71 LYS A C 1
ATOM 559 O O . LYS A 1 71 ? -5.897 -2.121 -7.781 1.00 81.75 71 LYS A O 1
ATOM 564 N N . PRO A 1 72 ? -8.000 -2.614 -8.402 1.00 69.75 72 PRO A N 1
ATOM 565 C CA . PRO A 1 72 ? -7.674 -3.991 -8.751 1.00 69.75 72 PRO A CA 1
ATOM 566 C C . PRO A 1 72 ? -6.494 -4.052 -9.736 1.00 69.75 72 PRO A C 1
ATOM 568 O O . PRO A 1 72 ? -6.367 -3.208 -10.628 1.00 69.75 72 PRO A O 1
ATOM 571 N N . PHE A 1 73 ? -5.602 -5.014 -9.494 1.00 67.75 73 PHE A N 1
ATOM 572 C CA . PHE A 1 73 ? -4.497 -5.378 -10.382 1.00 67.75 73 PHE A CA 1
ATOM 573 C C . PHE A 1 73 ? -4.956 -6.468 -11.346 1.00 67.75 73 PHE A C 1
ATOM 575 O O . PHE A 1 73 ? -5.566 -7.458 -10.848 1.00 67.75 73 PHE A O 1
#

Foldseek 3Di:
DKKKKWKAAPPPQEIEIEIDDPVVLVVLCVVCVPDNIDIDIGPDPDPVVVCVVPVVRGNYHYDPDPCVRRPDD

Sequence (73 aa):
MTMLLYARKRGLGETRVIELDSKEAIKIMKQNRKCDFQLGMIGSTNLQSVARVYGEFAPFKKVASVEELLKPF